Protein AF-A0A661SJD8-F1 (afdb_monomer_lite)

Radius of gyration: 10.51 Å; chains: 1; bounding box: 22×16×25 Å

Structure (mmCIF, N/CA/C/O backbone):
data_AF-A0A661SJD8-F1
#
_entry.id   AF-A0A661SJD8-F1
#
loop_
_atom_site.group_PDB
_atom_site.id
_atom_site.type_symbol
_atom_site.label_atom_id
_atom_site.label_alt_id
_atom_site.label_comp_id
_atom_site.label_asym_id
_atom_site.label_entity_id
_atom_site.label_seq_id
_atom_site.pdbx_PDB_ins_code
_atom_site.Cartn_x
_atom_site.Cartn_y
_atom_site.Cartn_z
_atom_site.occupancy
_atom_site.B_iso_or_equiv
_atom_site.auth_seq_id
_atom_site.auth_comp_id
_atom_site.auth_asym_id
_atom_site.auth_atom_id
_atom_site.pdbx_PDB_model_num
ATOM 1 N N . GLY A 1 1 ? -11.700 -7.224 9.751 1.00 68.38 1 GLY A N 1
ATOM 2 C CA . GLY A 1 1 ? -11.490 -6.038 8.913 1.00 68.38 1 GLY A CA 1
ATOM 3 C C . GLY A 1 1 ? -11.547 -6.403 7.447 1.00 68.38 1 GLY A C 1
ATOM 4 O O . GLY A 1 1 ? -11.843 -7.546 7.089 1.00 68.38 1 GLY A O 1
ATOM 5 N N . GLY A 1 2 ? -11.368 -5.391 6.605 1.00 89.38 2 GLY A N 1
ATOM 6 C CA . GLY A 1 2 ? -11.592 -5.451 5.164 1.00 89.38 2 GLY A CA 1
ATOM 7 C C . GLY A 1 2 ? -10.369 -5.905 4.373 1.00 89.38 2 GLY A C 1
ATOM 8 O O . GLY A 1 2 ? -9.225 -5.655 4.756 1.00 89.38 2 GLY A O 1
ATOM 9 N N . VAL A 1 3 ? -10.622 -6.560 3.238 1.00 91.00 3 VAL A N 1
ATOM 10 C CA . VAL A 1 3 ? -9.600 -6.910 2.244 1.00 91.00 3 VAL A CA 1
ATOM 11 C C . VAL A 1 3 ? -9.776 -6.002 1.041 1.00 91.00 3 VAL A C 1
ATOM 13 O O . VAL A 1 3 ? -10.820 -6.041 0.389 1.00 91.00 3 VAL A O 1
ATOM 16 N N . VAL A 1 4 ? -8.752 -5.215 0.726 1.00 91.81 4 VAL A N 1
ATOM 17 C CA . VAL A 1 4 ? -8.772 -4.333 -0.444 1.00 91.81 4 VAL A CA 1
ATOM 18 C C . VAL A 1 4 ? -8.064 -5.029 -1.598 1.00 91.81 4 VAL A C 1
ATOM 20 O O . VAL A 1 4 ? -6.900 -5.411 -1.486 1.00 91.81 4 VAL A O 1
ATOM 23 N N . LYS A 1 5 ? -8.769 -5.198 -2.717 1.00 91.69 5 LYS A N 1
ATOM 24 C CA . LYS A 1 5 ? -8.217 -5.787 -3.940 1.00 91.69 5 LYS A CA 1
ATOM 25 C C . LYS A 1 5 ? -7.797 -4.679 -4.892 1.00 91.69 5 LYS A C 1
ATOM 27 O O . LYS A 1 5 ? -8.620 -3.844 -5.258 1.00 91.69 5 LYS A O 1
ATOM 32 N N . VAL A 1 6 ? -6.535 -4.684 -5.302 1.00 87.88 6 VAL A N 1
ATOM 33 C CA . VAL A 1 6 ? -5.969 -3.663 -6.190 1.00 87.88 6 VAL A CA 1
ATOM 34 C C . VAL A 1 6 ? -5.397 -4.307 -7.440 1.00 87.88 6 VAL A C 1
ATOM 36 O O . VAL A 1 6 ? -4.683 -5.302 -7.366 1.00 87.88 6 VAL A O 1
ATOM 39 N N . ARG A 1 7 ? -5.688 -3.732 -8.606 1.00 87.50 7 ARG A N 1
ATOM 40 C CA . ARG A 1 7 ? -5.041 -4.127 -9.859 1.00 87.50 7 ARG A CA 1
ATOM 41 C C . ARG A 1 7 ? -3.883 -3.180 -10.128 1.00 87.50 7 ARG A C 1
ATOM 43 O O . ARG A 1 7 ? -4.097 -2.005 -10.419 1.00 87.50 7 ARG A O 1
ATOM 50 N N . LEU A 1 8 ? -2.660 -3.692 -10.024 1.00 85.00 8 LEU A N 1
ATOM 51 C CA . LEU A 1 8 ? -1.460 -2.909 -10.302 1.00 85.00 8 LEU A CA 1
ATOM 52 C C . LEU A 1 8 ? -1.318 -2.713 -11.818 1.00 85.00 8 LEU A C 1
ATOM 54 O O . LEU A 1 8 ? -1.361 -3.669 -12.592 1.00 85.00 8 LEU A O 1
ATOM 58 N N . GLN A 1 9 ? -1.158 -1.464 -12.248 1.00 80.62 9 GLN A N 1
ATOM 59 C CA . GLN A 1 9 ? -0.947 -1.103 -13.651 1.00 80.62 9 GLN A CA 1
ATOM 60 C C . GLN A 1 9 ? 0.509 -0.659 -13.891 1.00 80.62 9 GLN A C 1
ATOM 62 O O . GLN A 1 9 ? 1.208 -0.248 -12.965 1.00 80.62 9 GLN A O 1
ATOM 67 N N . GLY A 1 10 ? 0.978 -0.743 -15.141 1.00 77.69 10 GLY A N 1
ATOM 68 C CA . GLY A 1 10 ? 2.320 -0.302 -15.551 1.00 77.69 10 GLY A CA 1
ATOM 69 C C . GLY A 1 10 ? 3.440 -1.331 -15.337 1.00 77.69 10 GLY A C 1
ATOM 70 O O . GLY A 1 10 ? 3.191 -2.525 -15.176 1.00 77.69 10 GLY A O 1
ATOM 71 N N . ALA A 1 11 ? 4.697 -0.868 -15.344 1.00 70.19 11 ALA A N 1
ATOM 72 C CA . ALA A 1 11 ? 5.903 -1.712 -15.271 1.00 70.19 11 ALA A CA 1
ATOM 73 C C . ALA A 1 11 ? 5.982 -2.592 -14.006 1.00 70.19 11 ALA A C 1
ATOM 75 O O . ALA A 1 11 ? 6.648 -3.627 -13.996 1.00 70.19 11 ALA A O 1
ATOM 76 N N . CYS A 1 12 ? 5.249 -2.220 -12.953 1.00 65.50 12 CYS A N 1
ATOM 77 C CA . CYS A 1 12 ? 5.145 -2.997 -11.723 1.00 65.50 12 CYS A CA 1
ATOM 78 C C . CYS A 1 12 ? 4.403 -4.329 -11.909 1.00 65.50 12 CYS A C 1
ATOM 80 O O . CYS A 1 12 ? 4.521 -5.187 -11.046 1.00 65.50 12 CYS A O 1
ATOM 82 N N . ARG A 1 13 ? 3.688 -4.543 -13.024 1.00 65.12 13 ARG A N 1
ATOM 83 C CA . ARG A 1 13 ? 2.944 -5.785 -13.292 1.00 65.12 13 ARG A CA 1
ATOM 84 C C . ARG A 1 13 ? 3.850 -7.009 -13.506 1.00 65.12 13 ARG A C 1
ATOM 86 O O . ARG A 1 13 ? 3.438 -8.126 -13.228 1.00 65.12 13 ARG A O 1
ATOM 93 N N . GLY A 1 14 ? 5.082 -6.812 -13.983 1.00 65.38 14 GLY A N 1
ATOM 94 C CA . GLY A 1 14 ? 5.982 -7.913 -14.365 1.00 65.38 14 GLY A CA 1
ATOM 95 C C . GLY A 1 14 ? 7.133 -8.193 -13.397 1.00 65.38 14 GLY A C 1
ATOM 96 O O . GLY A 1 14 ? 7.757 -9.247 -13.486 1.00 65.38 14 GLY A O 1
ATOM 97 N N . CYS A 1 15 ? 7.432 -7.275 -12.473 1.00 74.56 15 CYS A N 1
ATOM 98 C CA . CYS A 1 15 ? 8.541 -7.427 -11.533 1.00 74.56 15 CYS A CA 1
ATOM 99 C C . CYS A 1 15 ? 8.007 -7.802 -10.140 1.00 74.56 15 CYS A C 1
ATOM 101 O O . CYS A 1 15 ? 7.438 -6.941 -9.463 1.00 74.56 15 CYS A O 1
ATOM 103 N N . PRO A 1 16 ? 8.198 -9.047 -9.664 1.00 72.81 16 PRO A N 1
ATOM 104 C CA . PRO A 1 16 ? 7.689 -9.483 -8.360 1.00 72.81 16 PRO A CA 1
ATOM 105 C C . PRO A 1 16 ? 8.232 -8.631 -7.205 1.00 72.81 16 PRO A C 1
ATOM 107 O O . PRO A 1 16 ? 7.529 -8.385 -6.227 1.00 72.81 16 PRO A O 1
ATOM 110 N N . MET A 1 17 ? 9.450 -8.104 -7.346 1.00 78.00 17 MET A N 1
ATOM 111 C CA . MET A 1 17 ? 10.060 -7.239 -6.339 1.00 78.00 17 MET A CA 1
ATOM 112 C C . MET A 1 17 ? 9.350 -5.877 -6.250 1.00 78.00 17 MET A C 1
ATOM 114 O O . MET A 1 17 ? 9.062 -5.399 -5.154 1.00 78.00 17 MET A O 1
ATOM 118 N N . SER A 1 18 ? 8.989 -5.282 -7.392 1.00 80.25 18 SER A N 1
ATOM 119 C CA . SER A 1 18 ? 8.223 -4.029 -7.434 1.00 80.25 18 SER A CA 1
ATOM 120 C C . SER A 1 18 ? 6.800 -4.205 -6.898 1.00 80.25 18 SER A C 1
ATOM 122 O O . SER A 1 18 ? 6.299 -3.305 -6.229 1.00 80.25 18 SER A O 1
ATOM 124 N N . GLN A 1 19 ? 6.168 -5.364 -7.129 1.00 81.62 19 GLN A N 1
ATOM 125 C CA . GLN A 1 19 ? 4.832 -5.660 -6.598 1.00 81.62 19 GLN A CA 1
ATOM 126 C C . GLN A 1 19 ? 4.809 -5.711 -5.072 1.00 81.62 19 GLN A C 1
ATOM 128 O O . GLN A 1 19 ? 3.922 -5.119 -4.463 1.00 81.62 19 GLN A O 1
ATOM 133 N N . ILE A 1 20 ? 5.789 -6.371 -4.447 1.00 85.50 20 ILE A N 1
ATOM 134 C CA . ILE A 1 20 ? 5.868 -6.479 -2.983 1.00 85.50 20 ILE A CA 1
ATOM 135 C C . ILE A 1 20 ? 6.043 -5.094 -2.353 1.00 85.50 20 ILE A C 1
ATOM 137 O O . ILE A 1 20 ? 5.282 -4.721 -1.460 1.00 85.50 20 ILE A O 1
ATOM 141 N N . THR A 1 21 ? 7.010 -4.312 -2.840 1.00 87.25 21 THR A N 1
ATOM 142 C CA . THR A 1 21 ? 7.287 -2.974 -2.298 1.00 87.25 21 THR A CA 1
ATOM 143 C C . THR A 1 21 ? 6.088 -2.044 -2.466 1.00 87.25 21 THR A C 1
ATOM 145 O O . THR A 1 21 ? 5.700 -1.364 -1.516 1.00 87.25 21 THR A O 1
ATOM 148 N N . LEU A 1 22 ? 5.461 -2.046 -3.647 1.00 88.38 22 LEU A N 1
ATOM 149 C CA . LEU A 1 22 ? 4.310 -1.194 -3.931 1.00 88.38 22 LEU A CA 1
ATOM 150 C C . LEU A 1 22 ? 3.085 -1.602 -3.106 1.00 88.38 22 LEU A C 1
ATOM 152 O O . LEU A 1 22 ? 2.443 -0.744 -2.507 1.00 88.38 22 LEU A O 1
ATOM 156 N N . LYS A 1 23 ? 2.804 -2.907 -3.005 1.00 88.19 23 LYS A N 1
ATOM 157 C CA . LYS A 1 23 ? 1.741 -3.443 -2.147 1.00 88.19 23 LYS A CA 1
ATOM 158 C C . LYS A 1 23 ? 1.916 -2.978 -0.701 1.00 88.19 23 LYS A C 1
ATOM 160 O O . LYS A 1 23 ? 0.954 -2.505 -0.106 1.00 88.19 23 LYS A O 1
ATOM 165 N N . ASN A 1 24 ? 3.121 -3.094 -0.144 1.00 90.38 24 ASN A N 1
ATOM 166 C CA . ASN A 1 24 ? 3.386 -2.706 1.242 1.00 90.38 24 ASN A CA 1
ATOM 167 C C . ASN A 1 24 ? 3.182 -1.201 1.468 1.00 90.38 24 ASN A C 1
ATOM 169 O O . ASN A 1 24 ? 2.627 -0.805 2.491 1.00 90.38 24 ASN A O 1
ATOM 173 N N . GLY A 1 25 ? 3.593 -0.364 0.508 1.00 91.62 25 GLY A N 1
ATOM 174 C CA . GLY A 1 25 ? 3.337 1.077 0.554 1.00 91.62 25 GLY A CA 1
ATOM 175 C C . GLY A 1 25 ? 1.841 1.405 0.532 1.00 91.62 25 GLY A C 1
ATOM 176 O O . GLY A 1 25 ? 1.373 2.180 1.362 1.00 91.62 25 GLY A O 1
ATOM 177 N N . ILE A 1 26 ? 1.087 0.763 -0.367 1.00 91.06 26 ILE A N 1
ATOM 178 C CA . ILE A 1 26 ? -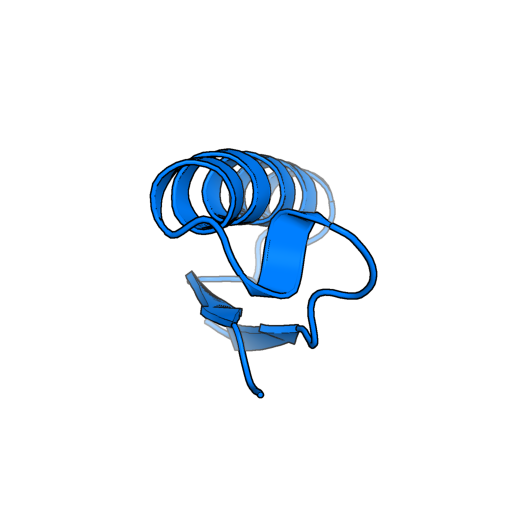0.369 0.933 -0.487 1.00 91.06 26 ILE A CA 1
ATOM 179 C C . ILE A 1 26 ? -1.087 0.451 0.777 1.00 91.06 26 ILE A C 1
ATOM 181 O O . ILE A 1 26 ? -1.982 1.132 1.262 1.00 91.06 26 ILE A O 1
ATOM 185 N N . GLU A 1 27 ? -0.702 -0.700 1.331 1.00 92.25 27 GLU A N 1
ATOM 186 C CA . GLU A 1 27 ? -1.324 -1.233 2.546 1.00 92.25 27 GLU A CA 1
ATOM 187 C C . GLU A 1 27 ? -1.115 -0.309 3.743 1.00 92.25 27 GLU A C 1
ATOM 189 O O . GLU A 1 27 ? -2.054 -0.069 4.496 1.00 92.25 27 GLU A O 1
ATOM 194 N N . ARG A 1 28 ? 0.091 0.245 3.902 1.00 93.44 28 ARG A N 1
ATOM 195 C CA . ARG A 1 28 ? 0.372 1.200 4.975 1.00 93.44 28 ARG A CA 1
ATOM 196 C C . ARG A 1 28 ? -0.450 2.477 4.816 1.00 93.44 28 ARG A C 1
ATOM 198 O O . ARG A 1 28 ? -1.092 2.896 5.767 1.00 93.44 28 ARG A O 1
ATOM 205 N N . PHE A 1 29 ? -0.483 3.034 3.608 1.00 93.81 29 PHE A N 1
ATOM 206 C CA . PHE A 1 29 ? -1.281 4.220 3.305 1.00 93.81 29 PHE A CA 1
ATOM 207 C C . PHE A 1 29 ? -2.778 3.995 3.569 1.00 93.81 29 PHE A C 1
ATOM 209 O O . PHE A 1 29 ? -3.426 4.812 4.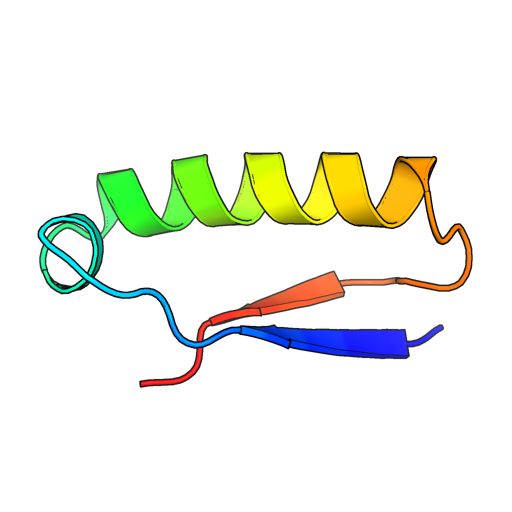214 1.00 93.81 29 PHE A O 1
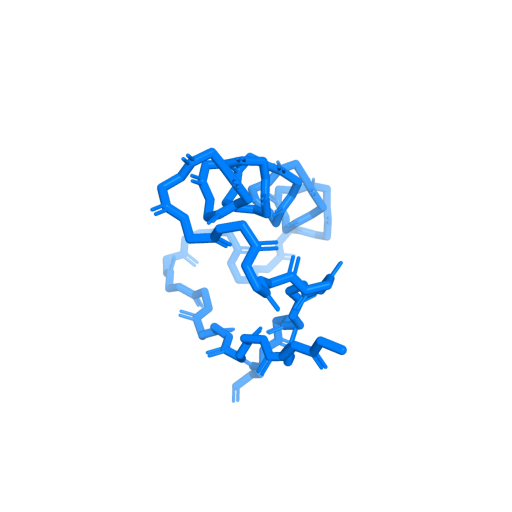ATOM 216 N N . LEU A 1 30 ? -3.321 2.860 3.121 1.00 92.62 30 LEU A N 1
ATOM 217 C CA . LEU A 1 30 ? -4.726 2.522 3.339 1.00 92.62 30 LEU A CA 1
ATOM 218 C C . LEU A 1 30 ? -5.050 2.281 4.809 1.00 92.62 30 LEU A C 1
ATOM 220 O O . LEU A 1 30 ? -6.142 2.634 5.219 1.00 92.62 30 LEU A O 1
ATOM 224 N N . LYS A 1 31 ? -4.143 1.703 5.600 1.00 92.50 31 LYS A N 1
ATOM 225 C CA . LYS A 1 31 ? -4.345 1.542 7.049 1.00 92.50 31 LYS A CA 1
ATOM 226 C C . LYS A 1 31 ? -4.348 2.883 7.785 1.00 92.50 31 LYS A C 1
ATOM 228 O O . LYS A 1 31 ? -5.097 3.027 8.746 1.00 92.50 31 LYS A O 1
ATOM 233 N N . ASP A 1 32 ? -3.540 3.839 7.325 1.00 94.56 32 ASP A N 1
ATOM 234 C CA . ASP A 1 32 ? -3.481 5.187 7.898 1.00 94.56 32 ASP A CA 1
ATOM 235 C C . ASP A 1 32 ? -4.757 5.995 7.582 1.00 94.56 32 ASP A C 1
ATOM 237 O O . ASP A 1 32 ? -5.302 6.648 8.469 1.00 94.56 32 ASP A O 1
ATOM 241 N N . GLU A 1 33 ? -5.265 5.924 6.346 1.00 94.88 33 GLU A N 1
ATOM 242 C CA . GLU A 1 33 ? -6.504 6.612 5.929 1.00 94.88 33 GLU A CA 1
ATOM 243 C C . GLU A 1 33 ? -7.781 5.874 6.364 1.00 94.88 33 GLU A C 1
ATOM 245 O O . GLU A 1 33 ? -8.797 6.488 6.687 1.00 94.88 33 GLU A O 1
ATOM 250 N N . ILE A 1 34 ? -7.748 4.542 6.338 1.00 92.94 34 ILE A N 1
ATOM 251 C CA . ILE A 1 34 ? -8.898 3.654 6.509 1.00 92.94 34 ILE A CA 1
ATOM 252 C C . ILE A 1 34 ? -8.502 2.532 7.494 1.00 92.94 34 ILE A C 1
ATOM 254 O O . ILE A 1 34 ? -8.137 1.423 7.087 1.00 92.94 34 ILE A O 1
ATOM 258 N N . PRO A 1 35 ? -8.602 2.777 8.814 1.00 89.75 35 PRO A N 1
ATOM 259 C CA . PRO A 1 35 ? -8.135 1.844 9.847 1.00 89.75 35 PRO A CA 1
ATOM 260 C C . PRO A 1 35 ? -8.900 0.508 9.900 1.00 89.75 35 PRO A C 1
ATOM 262 O O . PRO A 1 35 ? -8.475 -0.429 10.568 1.00 89.75 35 PRO A O 1
ATOM 265 N N . GLU A 1 36 ? -10.021 0.387 9.187 1.00 92.94 36 GLU A N 1
ATOM 266 C CA . GLU A 1 36 ? -10.776 -0.862 9.017 1.00 92.94 36 GLU A CA 1
ATOM 267 C C . GLU A 1 36 ? -10.149 -1.843 8.000 1.00 92.94 36 GLU A C 1
ATOM 269 O O . GLU A 1 36 ? -10.586 -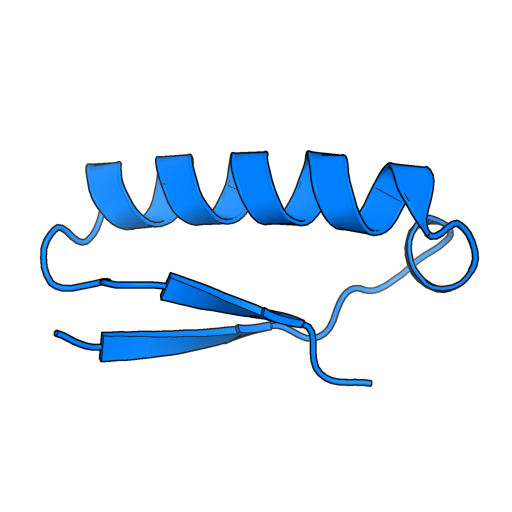2.999 7.911 1.00 92.94 36 GLU A O 1
ATOM 274 N N . VAL A 1 37 ? -9.119 -1.424 7.251 1.00 92.62 37 VAL A N 1
ATOM 275 C CA . VAL A 1 37 ? -8.386 -2.273 6.297 1.00 92.62 37 VAL A CA 1
ATOM 276 C C . VAL A 1 37 ? -7.427 -3.216 7.028 1.00 92.62 37 VAL A C 1
ATOM 278 O O . VAL A 1 37 ? -6.471 -2.792 7.670 1.00 92.62 37 VAL A O 1
ATOM 281 N N . ASP A 1 38 ? -7.620 -4.526 6.856 1.00 91.00 38 ASP A N 1
ATOM 282 C CA . ASP A 1 38 ? -6.724 -5.549 7.412 1.00 91.00 38 ASP A CA 1
ATOM 283 C C . ASP A 1 38 ? -5.548 -5.859 6.476 1.00 91.00 38 ASP A C 1
ATOM 285 O O . ASP A 1 38 ? -4.398 -5.968 6.915 1.00 91.00 38 ASP A O 1
ATOM 289 N N . ARG A 1 39 ? -5.833 -6.036 5.177 1.00 89.56 39 ARG A N 1
ATOM 290 C CA . ARG A 1 39 ? -4.840 -6.476 4.185 1.00 89.56 39 ARG A CA 1
ATOM 291 C C . ARG A 1 39 ? -5.164 -6.026 2.764 1.00 89.56 39 ARG A C 1
ATOM 293 O O . ARG A 1 39 ? -6.333 -5.899 2.393 1.00 89.56 39 ARG A O 1
ATOM 300 N N . VAL A 1 40 ? -4.119 -5.872 1.954 1.00 92.06 40 VAL A N 1
ATOM 301 C CA . VAL A 1 40 ? -4.226 -5.603 0.513 1.00 92.06 40 VAL A CA 1
ATOM 302 C C . VAL A 1 40 ? -3.857 -6.847 -0.299 1.00 92.06 40 VAL A C 1
ATOM 304 O O . VAL A 1 40 ? -2.870 -7.528 -0.017 1.00 92.06 40 VAL A O 1
ATOM 307 N N . GLU A 1 41 ? -4.628 -7.141 -1.341 1.00 90.38 41 GLU A N 1
ATOM 308 C CA . GLU A 1 41 ? -4.354 -8.213 -2.300 1.00 90.38 41 GLU A CA 1
ATOM 309 C C . GLU A 1 41 ? -4.221 -7.631 -3.707 1.00 90.38 41 GLU A C 1
ATOM 311 O O . GLU A 1 41 ? -5.102 -6.914 -4.184 1.00 90.38 41 GLU A O 1
ATOM 316 N N . ALA A 1 42 ? -3.111 -7.940 -4.378 1.00 86.50 42 ALA A N 1
ATOM 317 C CA . ALA A 1 42 ? -2.963 -7.622 -5.789 1.00 86.50 42 ALA A CA 1
ATOM 318 C C . ALA A 1 42 ? -3.760 -8.642 -6.614 1.00 86.50 42 ALA A C 1
ATOM 320 O O . ALA A 1 42 ? -3.622 -9.847 -6.405 1.00 86.50 42 ALA A O 1
ATOM 321 N N . VAL 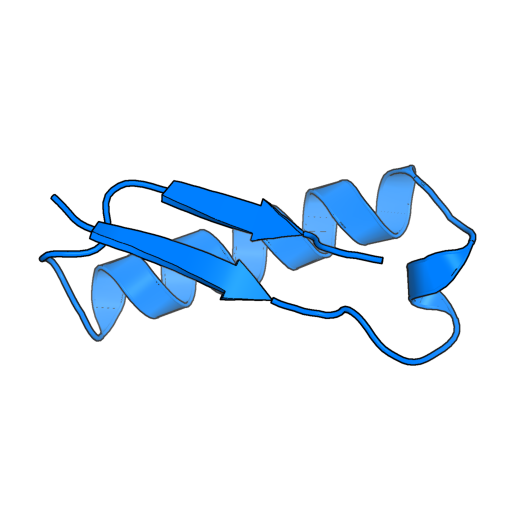A 1 43 ? -4.597 -8.157 -7.529 1.00 84.56 43 VAL A N 1
ATOM 322 C CA . VAL A 1 43 ? -5.343 -8.979 -8.489 1.00 84.56 43 VAL A CA 1
ATOM 323 C C . VAL A 1 43 ? -4.867 -8.668 -9.905 1.00 84.56 43 VAL A C 1
ATOM 325 O O . VAL A 1 43 ? -4.675 -7.501 -10.253 1.00 84.56 43 VAL A O 1
ATOM 328 N N . ASP A 1 44 ? -4.672 -9.707 -10.715 1.00 70.25 44 ASP A N 1
ATOM 329 C CA . ASP A 1 44 ? -4.277 -9.580 -12.124 1.00 70.25 44 ASP A CA 1
ATOM 330 C C . ASP A 1 44 ? -5.410 -9.072 -13.021 1.00 70.25 44 ASP A C 1
ATOM 332 O O . ASP A 1 44 ? -6.587 -9.451 -12.828 1.00 70.25 44 ASP A O 1
#

Sequence (44 aa):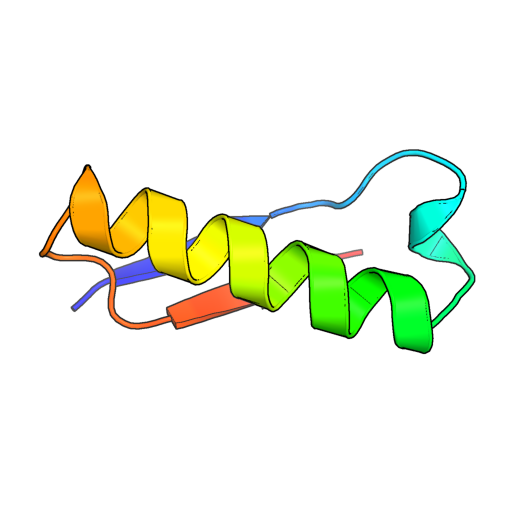
GGVVKVRLQGACRGCPMSQITLKNGIERFLKDEIPEVDRVEAVD

Secondary structure (DSSP, 8-state):
-EEEEE---SGGGT-HHHHHHHHHHHHHHHHHH-TTEEEEEE--

pLDDT: mean 85.3, std 8.83, range [65.12, 94.88]

Foldseek 3Di:
DDEAEDEDDDPCVPDPVSVVVVQVVVQVVCCVVPVPYDGYHYDD